Protein AF-A0A0M3QVS0-F1 (afdb_monomer)

Structure (mmCIF, N/CA/C/O backbone):
data_AF-A0A0M3QVS0-F1
#
_entry.id   AF-A0A0M3QVS0-F1
#
loop_
_atom_site.group_PDB
_atom_site.id
_atom_site.type_symbol
_atom_site.label_atom_id
_atom_site.label_alt_id
_atom_site.label_comp_id
_atom_site.label_asym_id
_atom_site.label_entity_id
_atom_site.label_seq_id
_atom_site.pdbx_PDB_ins_code
_atom_site.Cartn_x
_atom_site.Cartn_y
_atom_site.Cartn_z
_atom_site.occupancy
_atom_site.B_iso_or_equiv
_atom_site.auth_seq_id
_atom_site.auth_comp_id
_atom_site.auth_asym_id
_atom_site.auth_atom_id
_atom_site.pdbx_PDB_model_num
ATOM 1 N N . MET A 1 1 ? -10.323 24.944 4.825 1.00 45.00 1 MET A N 1
ATOM 2 C CA . MET A 1 1 ? -9.653 23.724 5.331 1.00 45.00 1 MET A CA 1
ATOM 3 C C . MET A 1 1 ? -10.552 22.538 5.004 1.00 45.00 1 MET A C 1
ATOM 5 O O . MET A 1 1 ? -11.723 22.610 5.335 1.00 45.00 1 MET A O 1
ATOM 9 N N . SER A 1 2 ? -10.078 21.515 4.282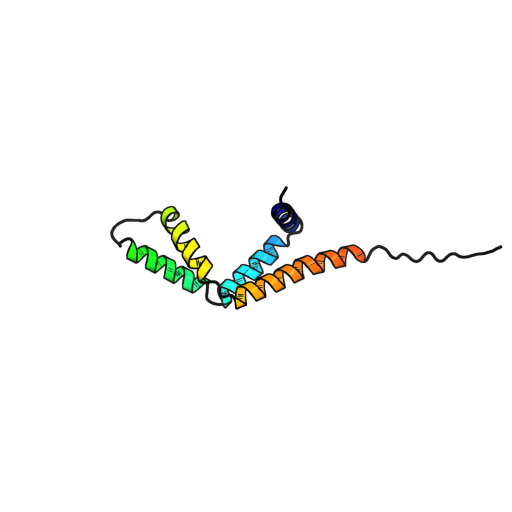 1.00 47.34 2 SER A N 1
ATOM 10 C CA . SER A 1 2 ? -10.907 20.327 3.987 1.00 47.34 2 SER A CA 1
ATOM 11 C C . SER A 1 2 ? -11.007 19.440 5.230 1.00 47.34 2 SER A C 1
ATOM 13 O O . SER A 1 2 ? -10.002 19.265 5.919 1.00 47.34 2 SER A O 1
ATOM 15 N N . LEU A 1 3 ? -12.182 18.860 5.482 1.00 41.50 3 LEU A N 1
ATOM 16 C CA . LEU A 1 3 ? -12.444 17.927 6.583 1.00 41.50 3 LEU A CA 1
ATOM 17 C C . LEU A 1 3 ? -11.415 16.783 6.630 1.00 41.50 3 LEU A C 1
ATOM 19 O O . LEU A 1 3 ? -10.928 16.442 7.702 1.00 41.50 3 LEU A O 1
ATOM 23 N N . SER A 1 4 ? -10.985 16.276 5.468 1.00 60.03 4 SER A N 1
ATOM 24 C CA . SER A 1 4 ? -9.943 15.242 5.373 1.00 60.03 4 SER A CA 1
ATOM 25 C C . SER A 1 4 ? -8.613 15.687 5.985 1.00 60.03 4 SER A C 1
ATOM 27 O O . SER A 1 4 ? -7.978 14.908 6.680 1.00 60.03 4 SER A O 1
ATOM 29 N N . LYS A 1 5 ? -8.220 16.956 5.801 1.00 58.56 5 LYS A N 1
ATOM 30 C CA . LYS A 1 5 ? -6.981 17.503 6.381 1.00 58.56 5 LYS A CA 1
ATOM 31 C C . LYS A 1 5 ? -7.077 17.680 7.897 1.00 58.56 5 LYS A C 1
ATOM 33 O O . LYS A 1 5 ? -6.063 17.579 8.574 1.00 58.56 5 LYS A O 1
ATOM 38 N N . CYS A 1 6 ? -8.271 17.970 8.416 1.00 53.31 6 CYS A N 1
ATOM 39 C CA . CYS A 1 6 ? -8.508 18.117 9.852 1.00 53.31 6 CYS A CA 1
ATOM 40 C C . CYS A 1 6 ? -8.487 16.752 10.554 1.00 53.31 6 CYS A C 1
ATOM 42 O O . CYS A 1 6 ? -7.808 16.611 11.563 1.00 53.31 6 CYS A O 1
ATOM 44 N N . ILE A 1 7 ? -9.117 15.735 9.954 1.00 62.75 7 ILE A N 1
ATOM 45 C CA . ILE A 1 7 ? -9.056 14.339 10.415 1.00 62.75 7 ILE A CA 1
ATOM 46 C C . ILE A 1 7 ? -7.619 13.798 10.327 1.00 62.75 7 ILE A C 1
ATOM 48 O O . ILE A 1 7 ? -7.134 13.169 11.264 1.00 62.75 7 ILE A O 1
ATOM 52 N N . ASP A 1 8 ? -6.899 14.079 9.235 1.00 69.81 8 ASP A N 1
ATOM 53 C CA . ASP A 1 8 ? -5.486 13.703 9.100 1.00 69.81 8 ASP A CA 1
ATOM 54 C C . ASP A 1 8 ? -4.617 14.342 10.193 1.00 69.81 8 ASP A C 1
ATOM 56 O O . ASP A 1 8 ? -3.794 13.657 10.783 1.00 69.81 8 ASP A O 1
ATOM 60 N N . GLN A 1 9 ? -4.794 15.635 10.480 1.00 65.19 9 GLN A N 1
ATOM 61 C CA . GLN A 1 9 ? -4.063 16.325 11.550 1.00 65.19 9 GLN A CA 1
ATOM 62 C C . GLN A 1 9 ? -4.418 15.781 12.938 1.00 65.19 9 GLN A C 1
ATOM 64 O O . GLN A 1 9 ? -3.519 15.503 13.722 1.00 65.19 9 GLN A O 1
ATOM 69 N N . TYR A 1 10 ? -5.704 15.571 13.222 1.00 66.88 10 TYR A N 1
ATOM 70 C CA . TYR A 1 10 ? -6.166 15.014 14.494 1.00 66.88 10 TYR A CA 1
ATOM 71 C C . TYR A 1 10 ? -5.566 13.624 14.745 1.00 66.88 10 TYR A C 1
ATOM 73 O O . TYR A 1 10 ? -4.880 13.428 15.739 1.00 66.88 10 TYR A O 1
ATOM 81 N N . THR A 1 11 ? -5.666 12.715 13.769 1.00 68.19 11 THR A N 1
ATOM 82 C CA . THR A 1 11 ? -5.089 11.360 13.879 1.00 68.19 11 THR A CA 1
ATOM 83 C C . THR A 1 11 ? -3.560 11.337 13.989 1.00 68.19 11 THR A C 1
ATOM 85 O O . THR A 1 11 ? -2.990 10.364 14.483 1.00 68.19 11 THR A O 1
ATOM 88 N N . ILE A 1 12 ? -2.860 12.377 13.514 1.00 71.19 12 ILE A N 1
ATOM 89 C CA . ILE A 1 12 ? -1.414 12.543 13.742 1.00 71.19 12 ILE A CA 1
ATOM 90 C C . ILE A 1 12 ? -1.144 12.918 15.200 1.00 71.19 12 ILE A C 1
ATOM 92 O O . ILE A 1 12 ? -0.223 12.366 15.800 1.00 71.19 12 ILE A O 1
ATOM 96 N N . LEU A 1 13 ? -1.917 13.857 15.746 1.00 65.38 13 LEU A N 1
ATOM 97 C CA . LEU A 1 13 ? -1.716 14.411 17.085 1.00 65.38 13 LEU A CA 1
ATOM 98 C C . LEU A 1 13 ? -2.094 13.422 18.197 1.00 65.38 13 LEU A C 1
ATOM 100 O O . LEU A 1 13 ? -1.424 13.409 19.224 1.00 65.38 13 LEU A O 1
ATOM 104 N N . THR A 1 14 ? -3.098 12.569 17.978 1.00 69.38 14 THR A N 1
ATOM 105 C CA . THR A 1 14 ? -3.559 11.561 18.955 1.00 69.38 14 THR A CA 1
ATOM 106 C C . THR A 1 14 ? -2.715 10.279 18.940 1.00 69.38 14 THR A C 1
ATOM 108 O O . THR A 1 14 ? -2.817 9.440 19.828 1.00 69.38 14 THR A O 1
AT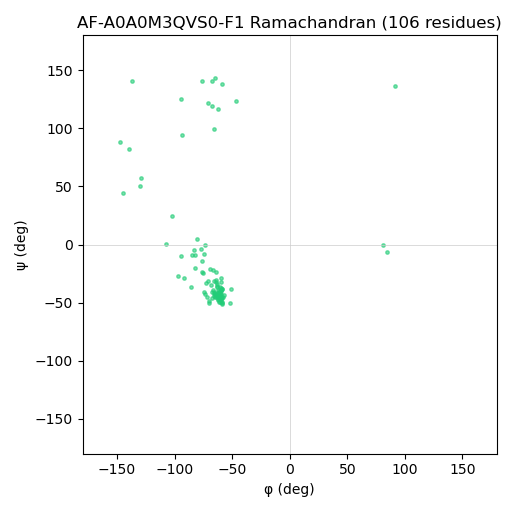OM 111 N N . GLY A 1 15 ? -1.813 10.125 17.960 1.00 65.50 15 GLY A N 1
ATOM 112 C CA . GLY A 1 15 ? -0.948 8.947 17.814 1.00 65.50 15 GLY A CA 1
ATOM 113 C C . GLY A 1 15 ? -1.591 7.774 17.061 1.00 65.50 15 GLY A C 1
ATOM 114 O O . GLY A 1 15 ? -0.894 6.823 16.685 1.00 65.50 15 GLY A O 1
ATOM 115 N N . ASP A 1 16 ? -2.881 7.858 16.729 1.00 72.69 16 ASP A N 1
ATOM 116 C CA . ASP A 1 16 ? -3.622 6.788 16.053 1.00 72.69 16 ASP A CA 1
ATOM 117 C C . ASP A 1 16 ? -3.204 6.561 14.610 1.00 72.69 16 ASP A C 1
ATOM 119 O O . ASP A 1 16 ? -3.376 5.465 14.072 1.00 72.69 16 ASP A O 1
ATOM 123 N N . ARG A 1 17 ? -2.577 7.548 13.966 1.00 80.19 17 ARG A N 1
ATOM 124 C CA . ARG A 1 17 ? -2.064 7.376 12.605 1.00 80.19 17 ARG A CA 1
ATOM 125 C C . ARG A 1 17 ? -1.026 6.262 12.511 1.00 80.19 17 ARG A C 1
ATOM 127 O O . ARG A 1 17 ? -1.010 5.550 11.507 1.00 80.19 17 ARG A O 1
ATOM 134 N N . SER A 1 18 ? -0.181 6.092 13.528 1.00 83.69 18 SER A N 1
ATOM 135 C CA . SER A 1 18 ? 0.804 5.004 13.566 1.00 83.69 18 SER A CA 1
ATOM 136 C C . SER A 1 18 ? 0.104 3.652 13.707 1.00 83.69 18 SER A C 1
ATOM 138 O O . SER A 1 18 ? 0.339 2.759 12.901 1.00 83.69 18 SER A O 1
ATOM 140 N N . LYS A 1 19 ? -0.866 3.548 14.623 1.00 84.38 19 LYS A N 1
ATOM 141 C CA . LYS A 1 19 ? -1.691 2.347 14.828 1.00 84.38 19 LYS A CA 1
ATOM 142 C C . LYS A 1 19 ? -2.481 1.955 13.573 1.00 84.38 19 LYS A C 1
ATOM 144 O O . LYS A 1 19 ? -2.473 0.796 13.162 1.00 84.38 19 LYS A O 1
ATOM 149 N N . ILE A 1 20 ? -3.128 2.923 12.921 1.00 85.62 20 ILE A N 1
ATOM 150 C CA . ILE A 1 20 ? -3.859 2.732 11.660 1.00 85.62 20 ILE A CA 1
ATOM 151 C C . ILE A 1 20 ? -2.909 2.262 10.554 1.00 85.62 20 ILE A C 1
ATOM 153 O O . ILE A 1 20 ? -3.228 1.325 9.816 1.00 85.62 20 ILE A O 1
ATOM 157 N N . LYS A 1 21 ? -1.732 2.888 10.446 1.00 86.31 21 LYS A N 1
ATOM 158 C CA . LYS A 1 21 ? -0.708 2.503 9.472 1.00 86.31 21 LYS A CA 1
ATOM 159 C C . LYS A 1 21 ? -0.231 1.070 9.706 1.00 86.31 21 LYS A C 1
ATOM 161 O O . LYS A 1 21 ? -0.156 0.316 8.739 1.00 86.31 21 LYS A O 1
ATOM 166 N N . ASP A 1 22 ? 0.042 0.685 10.946 1.00 90.44 22 ASP A N 1
ATOM 167 C CA . ASP A 1 22 ? 0.534 -0.653 11.282 1.00 90.44 22 ASP A CA 1
ATOM 168 C C . ASP A 1 22 ? -0.502 -1.732 10.950 1.00 90.44 22 ASP A C 1
ATOM 170 O O . ASP A 1 22 ? -0.174 -2.731 10.310 1.00 90.44 22 ASP A O 1
ATOM 174 N N . ILE A 1 23 ? -1.779 -1.497 11.272 1.00 90.38 23 ILE A N 1
ATOM 175 C CA . ILE A 1 23 ? -2.877 -2.405 10.906 1.00 90.38 23 ILE A CA 1
ATOM 176 C C . ILE A 1 23 ? -3.003 -2.535 9.383 1.00 90.38 23 ILE A C 1
ATOM 178 O O . ILE A 1 23 ? -3.149 -3.649 8.874 1.00 90.38 23 ILE A O 1
ATOM 182 N N . MET A 1 24 ? -2.923 -1.423 8.640 1.00 91.31 24 MET A N 1
ATOM 183 C CA . MET A 1 24 ? -2.932 -1.462 7.174 1.00 91.31 24 MET A CA 1
ATOM 184 C C . MET A 1 24 ? -1.761 -2.272 6.619 1.00 91.31 24 MET A C 1
ATOM 186 O O . MET A 1 24 ? -1.968 -3.134 5.766 1.00 91.31 24 MET A O 1
ATOM 190 N N . VAL A 1 25 ? -0.539 -2.005 7.087 1.00 92.88 25 VAL A N 1
ATOM 191 C CA . VAL A 1 25 ? 0.672 -2.681 6.605 1.00 92.88 25 VAL A CA 1
ATOM 192 C C . VAL A 1 25 ? 0.605 -4.177 6.894 1.00 92.88 25 VAL A C 1
ATOM 194 O O . VAL A 1 25 ? 0.825 -4.969 5.979 1.00 92.88 25 VAL A O 1
ATOM 197 N N . ASN A 1 26 ? 0.242 -4.568 8.117 1.00 94.94 26 ASN A N 1
ATOM 198 C CA . ASN A 1 26 ? 0.115 -5.973 8.495 1.00 94.94 26 ASN A CA 1
ATOM 199 C C . ASN A 1 26 ? -0.914 -6.685 7.621 1.00 94.94 26 ASN A C 1
ATOM 201 O O . ASN A 1 26 ? -0.618 -7.736 7.057 1.00 94.94 26 ASN A O 1
ATOM 205 N N . ARG A 1 27 ? -2.085 -6.074 7.407 1.00 94.44 27 ARG A N 1
ATOM 206 C CA . ARG A 1 27 ? -3.132 -6.709 6.608 1.00 94.44 27 ARG A CA 1
ATOM 207 C C . ARG A 1 27 ? -2.750 -6.871 5.137 1.00 94.44 27 ARG A C 1
ATOM 209 O O . ARG A 1 27 ? -3.055 -7.898 4.537 1.00 94.44 27 ARG A O 1
ATOM 216 N N . LEU A 1 28 ? -2.070 -5.878 4.562 1.00 95.75 28 LEU A N 1
ATOM 217 C CA . LEU A 1 28 ? -1.548 -5.958 3.195 1.00 95.75 28 LEU A CA 1
ATOM 218 C C . LEU A 1 28 ? -0.448 -7.025 3.060 1.00 95.75 28 LEU A C 1
ATOM 220 O O . LEU A 1 28 ? -0.302 -7.634 2.003 1.00 95.75 28 LEU A O 1
ATOM 224 N N . ILE A 1 29 ? 0.332 -7.277 4.113 1.00 96.88 29 ILE A N 1
ATOM 225 C CA . ILE A 1 29 ? 1.295 -8.386 4.128 1.00 96.88 29 ILE A CA 1
ATOM 226 C C . ILE A 1 29 ? 0.558 -9.728 4.191 1.00 96.88 29 ILE A C 1
ATOM 228 O O . ILE A 1 29 ? 0.821 -10.597 3.366 1.00 96.88 29 ILE A O 1
ATOM 232 N N . GLU A 1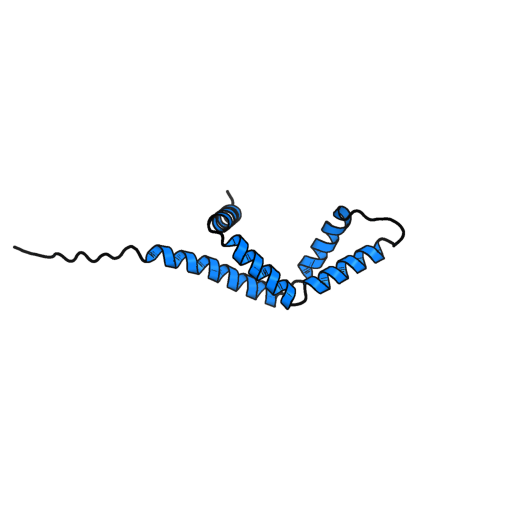 30 ? -0.387 -9.886 5.118 1.00 96.94 30 GLU A N 1
ATOM 233 C CA . GLU A 1 30 ? -1.149 -11.127 5.314 1.00 96.94 30 GLU A CA 1
ATOM 234 C C . GLU A 1 30 ? -1.942 -11.554 4.078 1.00 96.94 30 GLU A C 1
ATOM 236 O O . GLU A 1 30 ? -2.041 -12.743 3.789 1.00 96.94 30 GLU A O 1
ATOM 241 N N . CYS A 1 31 ? -2.516 -10.598 3.342 1.00 96.25 31 CYS A N 1
ATOM 242 C CA . CYS A 1 31 ? -3.274 -10.901 2.132 1.00 96.25 31 CYS A CA 1
ATOM 243 C C . CYS A 1 31 ? -2.384 -11.136 0.897 1.00 96.25 31 CYS A C 1
ATOM 245 O O . CYS A 1 31 ? -2.914 -11.261 -0.203 1.00 96.25 31 CYS A O 1
ATOM 247 N N . GLY A 1 32 ? -1.054 -11.140 1.051 1.00 97.56 32 GLY A N 1
ATOM 248 C CA . GLY A 1 32 ? -0.091 -11.383 -0.027 1.00 97.56 32 GLY A CA 1
ATOM 249 C C . GLY A 1 32 ? 0.219 -10.174 -0.918 1.00 97.56 32 GLY A C 1
ATOM 250 O O . GLY A 1 32 ? 1.076 -10.268 -1.797 1.00 97.56 32 GLY A O 1
ATOM 251 N N . TRP A 1 33 ? -0.394 -9.008 -0.677 1.00 97.81 33 TRP A N 1
ATOM 252 C CA . TRP A 1 33 ? -0.247 -7.833 -1.549 1.00 97.81 33 TRP A CA 1
ATOM 253 C C . TRP A 1 33 ? 1.212 -7.384 -1.679 1.00 97.81 33 TRP A C 1
ATOM 255 O O . TRP A 1 33 ? 1.666 -7.021 -2.762 1.00 97.81 33 TRP A O 1
ATOM 265 N N . ARG A 1 34 ? 1.996 -7.454 -0.595 1.00 96.88 34 ARG A N 1
ATOM 266 C CA . ARG A 1 34 ? 3.426 -7.097 -0.635 1.00 96.88 34 ARG A CA 1
ATOM 267 C C . ARG A 1 34 ? 4.212 -7.947 -1.639 1.00 96.88 34 ARG A C 1
ATOM 269 O O . ARG A 1 34 ? 5.121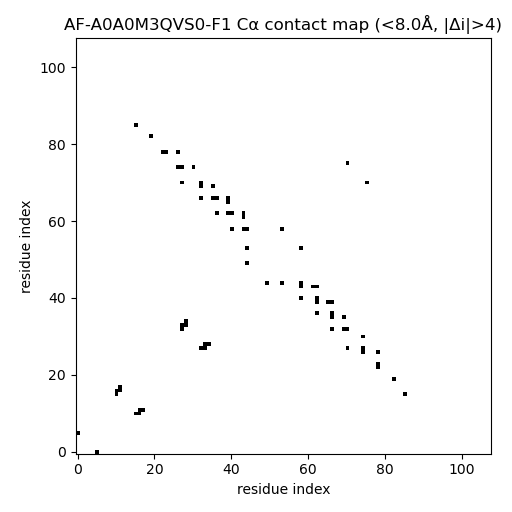 -7.428 -2.291 1.00 96.88 34 ARG A O 1
ATOM 276 N N . ASP A 1 35 ? 3.892 -9.231 -1.743 1.00 97.94 35 ASP A N 1
ATOM 277 C CA . ASP A 1 35 ? 4.565 -10.147 -2.661 1.00 97.94 35 ASP A CA 1
ATOM 278 C C . ASP A 1 35 ? 4.132 -9.903 -4.103 1.00 97.94 35 ASP A C 1
ATOM 280 O O . ASP A 1 35 ? 4.985 -9.821 -4.988 1.00 97.94 35 ASP A O 1
ATOM 284 N N . GLU A 1 36 ? 2.843 -9.657 -4.333 1.00 97.81 36 GLU A N 1
ATOM 285 C CA . GLU A 1 36 ? 2.339 -9.263 -5.650 1.00 97.81 36 GLU A CA 1
ATOM 286 C C . GLU A 1 36 ? 2.992 -7.965 -6.145 1.00 97.81 36 GLU A C 1
ATOM 288 O O . GLU A 1 36 ? 3.435 -7.888 -7.290 1.00 97.81 36 GLU A O 1
ATOM 293 N N . VAL A 1 37 ? 3.163 -6.963 -5.276 1.00 97.19 37 VAL A N 1
ATOM 294 C CA . VAL A 1 37 ? 3.856 -5.716 -5.636 1.00 97.19 37 VAL A CA 1
ATOM 295 C C . VAL A 1 37 ? 5.322 -5.965 -5.998 1.00 97.19 37 VAL A C 1
ATOM 297 O O . VAL A 1 37 ? 5.826 -5.352 -6.939 1.00 97.19 37 VAL A O 1
ATOM 300 N N . ARG A 1 38 ? 6.019 -6.896 -5.328 1.00 96.50 38 ARG A N 1
ATOM 301 C CA . ARG A 1 38 ? 7.379 -7.291 -5.745 1.00 96.50 38 ARG A CA 1
ATOM 302 C C . ARG A 1 38 ? 7.388 -7.914 -7.139 1.00 96.50 38 ARG A C 1
ATOM 304 O O . A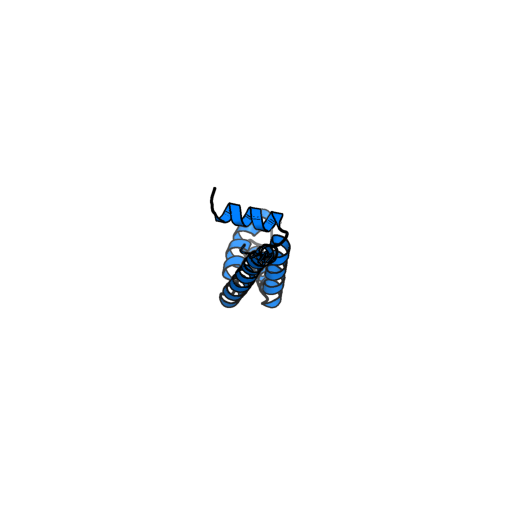RG A 1 38 ? 8.321 -7.649 -7.899 1.00 96.50 38 ARG A O 1
ATOM 311 N N . LEU A 1 39 ? 6.389 -8.732 -7.474 1.00 97.12 39 LEU A N 1
ATOM 312 C CA . LEU A 1 39 ? 6.256 -9.315 -8.811 1.00 97.12 39 LEU A CA 1
ATOM 313 C C . LEU A 1 39 ? 6.004 -8.229 -9.861 1.00 97.12 39 LEU A C 1
ATOM 315 O O . LEU A 1 39 ? 6.679 -8.222 -10.886 1.00 97.12 39 LEU A O 1
ATOM 319 N N . VAL A 1 40 ? 5.138 -7.256 -9.563 1.00 96.19 40 VAL A N 1
ATOM 320 C CA . VAL A 1 40 ? 4.911 -6.085 -10.424 1.00 96.19 40 VAL A CA 1
ATOM 321 C C . VAL A 1 40 ? 6.201 -5.299 -10.654 1.00 96.19 40 VAL A C 1
ATOM 323 O O . VAL A 1 40 ? 6.505 -4.958 -11.792 1.00 96.19 40 VAL A O 1
ATOM 326 N N . CYS A 1 41 ? 7.000 -5.036 -9.614 1.00 94.25 41 CYS A N 1
ATOM 327 C CA . CYS A 1 41 ? 8.290 -4.357 -9.780 1.00 94.25 41 CYS A CA 1
ATOM 328 C C . CYS A 1 41 ? 9.218 -5.105 -10.749 1.00 94.25 41 CYS A C 1
ATOM 330 O O . CYS A 1 41 ? 9.861 -4.480 -11.591 1.00 94.25 41 CYS A O 1
ATOM 332 N N . ARG A 1 42 ? 9.295 -6.438 -10.630 1.00 93.06 42 ARG A N 1
ATOM 333 C CA . ARG A 1 42 ? 10.120 -7.277 -11.513 1.00 93.06 42 ARG A CA 1
ATOM 334 C C . ARG A 1 42 ? 9.610 -7.249 -12.951 1.00 93.06 42 ARG A C 1
ATOM 336 O O . ARG A 1 42 ? 10.418 -7.098 -13.859 1.00 93.06 42 ARG A O 1
ATOM 343 N N . ASP A 1 43 ? 8.300 -7.350 -13.150 1.00 93.06 43 ASP A N 1
ATOM 344 C CA . ASP A 1 43 ? 7.668 -7.271 -14.470 1.00 93.06 43 ASP A CA 1
ATOM 345 C C . ASP A 1 43 ? 7.950 -5.923 -15.155 1.00 93.06 43 ASP A C 1
ATOM 347 O O . ASP A 1 43 ? 8.425 -5.889 -16.288 1.00 93.06 43 ASP A O 1
ATOM 351 N N . VAL A 1 44 ? 7.776 -4.809 -14.435 1.00 91.31 44 VAL A N 1
ATOM 352 C CA . VAL A 1 44 ? 8.073 -3.460 -14.952 1.00 91.31 44 VAL A CA 1
ATOM 353 C C . VAL A 1 44 ? 9.554 -3.315 -15.331 1.00 91.31 44 VAL A C 1
ATOM 355 O O . VAL A 1 44 ? 9.873 -2.734 -16.369 1.00 91.31 44 VAL A O 1
ATOM 358 N N . LEU A 1 45 ? 10.471 -3.865 -14.527 1.00 89.69 45 LEU A N 1
ATOM 359 C CA . LEU A 1 45 ? 11.906 -3.870 -14.837 1.00 89.69 45 LEU A CA 1
ATOM 360 C C . LEU A 1 45 ? 12.232 -4.693 -16.092 1.00 89.69 45 LEU A C 1
ATOM 362 O O . LEU A 1 45 ? 13.028 -4.250 -16.918 1.00 89.69 45 LEU A O 1
ATOM 366 N N . LEU A 1 46 ? 11.613 -5.866 -16.257 1.00 89.25 46 LEU A N 1
ATOM 367 C CA . LEU A 1 46 ? 11.802 -6.711 -17.440 1.00 89.25 46 LEU A CA 1
ATOM 368 C C . LEU A 1 46 ? 11.258 -6.039 -18.709 1.00 89.25 46 LEU A C 1
ATOM 370 O O . LEU A 1 46 ? 11.935 -6.040 -19.735 1.00 89.25 46 LEU A O 1
ATOM 374 N N . GLN A 1 47 ? 10.083 -5.407 -18.629 1.00 88.38 47 GLN A N 1
ATOM 375 C CA . GLN A 1 47 ? 9.450 -4.703 -19.753 1.00 88.38 47 GLN A CA 1
ATOM 376 C C . GLN A 1 47 ? 10.270 -3.507 -20.248 1.00 88.38 47 GLN A C 1
ATOM 378 O O . GLN A 1 47 ? 10.292 -3.225 -21.444 1.00 88.38 47 GLN A O 1
ATOM 383 N N . ARG A 1 48 ? 10.966 -2.805 -19.346 1.00 83.69 48 ARG A N 1
ATOM 384 C CA . ARG A 1 48 ? 11.794 -1.636 -19.689 1.00 83.69 48 ARG A CA 1
ATOM 385 C C . ARG A 1 48 ? 13.203 -1.992 -20.193 1.00 83.69 48 ARG A C 1
ATOM 387 O O . ARG A 1 48 ? 13.920 -1.101 -20.646 1.00 83.69 48 ARG A O 1
ATOM 394 N N . GLY A 1 49 ? 13.565 -3.276 -20.186 1.00 71.12 49 GLY A N 1
ATOM 395 C CA . GLY A 1 49 ? 14.802 -3.807 -20.756 1.00 71.12 49 GLY A CA 1
ATOM 396 C C . GLY A 1 49 ? 15.970 -3.881 -19.766 1.00 71.12 49 GLY A C 1
ATOM 397 O O . GLY A 1 49 ? 16.251 -2.948 -19.019 1.00 71.12 49 GLY A O 1
ATOM 398 N N . SER A 1 50 ? 16.705 -4.998 -19.799 1.00 65.31 50 SER A N 1
ATOM 399 C CA . SER A 1 50 ? 17.790 -5.340 -18.858 1.00 65.31 50 SER A CA 1
ATOM 400 C C . SER A 1 50 ? 19.097 -4.552 -19.048 1.00 65.31 50 SER A C 1
ATOM 402 O O . SER A 1 50 ? 20.073 -4.803 -18.347 1.00 65.31 50 SER A O 1
ATOM 404 N N . SER A 1 51 ? 19.159 -3.644 -20.024 1.00 65.69 51 SER A N 1
ATOM 405 C CA . SER A 1 51 ? 20.418 -3.086 -20.541 1.00 65.69 51 SER A CA 1
ATOM 406 C C . SER A 1 51 ? 20.848 -1.769 -19.891 1.00 65.69 51 SER A C 1
ATOM 408 O O . SER A 1 51 ? 21.955 -1.301 -20.150 1.00 65.69 51 SER A O 1
ATOM 410 N N . LYS A 1 52 ? 19.993 -1.135 -19.080 1.00 69.25 52 LYS A N 1
ATOM 411 C CA . LYS A 1 52 ? 20.311 0.126 -18.395 1.00 69.25 52 LYS A CA 1
ATOM 412 C C . LYS A 1 52 ? 19.820 0.093 -16.955 1.00 69.25 52 LYS A C 1
ATOM 414 O O . LYS A 1 52 ? 18.731 -0.394 -16.677 1.00 69.25 52 LYS A O 1
ATOM 419 N N . SER A 1 53 ? 20.623 0.654 -16.054 1.00 77.00 53 SER A N 1
ATOM 420 C CA . SER A 1 53 ? 20.177 0.968 -14.698 1.00 77.00 53 SER A CA 1
ATOM 421 C C . SER A 1 53 ? 19.039 1.989 -14.786 1.00 77.00 53 SER A C 1
ATOM 423 O O . SER A 1 53 ? 19.234 3.085 -15.316 1.00 77.00 53 SER A O 1
ATOM 425 N N . ILE A 1 54 ? 17.845 1.604 -14.335 1.00 82.44 54 ILE A N 1
ATOM 426 C CA . ILE A 1 54 ? 16.665 2.472 -14.309 1.00 82.44 54 ILE A CA 1
ATOM 427 C C . ILE A 1 54 ? 16.594 3.119 -12.920 1.00 82.44 54 ILE A C 1
ATOM 429 O O . ILE A 1 54 ? 16.575 2.385 -11.928 1.00 82.44 54 ILE A O 1
ATOM 433 N N . PRO A 1 55 ? 16.532 4.460 -12.819 1.00 88.06 55 PRO A N 1
ATOM 434 C CA . PRO A 1 55 ? 16.338 5.137 -11.541 1.00 88.06 55 PRO A CA 1
ATOM 435 C C . PRO A 1 55 ? 15.029 4.699 -10.878 1.00 88.06 55 PRO A C 1
ATOM 437 O O . PRO A 1 55 ? 13.992 4.593 -11.541 1.00 88.06 55 PRO A O 1
ATOM 440 N N . ILE A 1 56 ? 15.055 4.471 -9.564 1.00 88.69 56 ILE A N 1
ATOM 441 C CA . ILE A 1 56 ? 13.884 4.000 -8.812 1.00 88.69 56 ILE A CA 1
ATOM 442 C C . ILE A 1 56 ? 12.709 4.980 -8.915 1.00 88.69 56 ILE A C 1
ATOM 444 O O . ILE A 1 56 ? 11.552 4.568 -8.990 1.00 88.69 56 ILE A O 1
ATOM 448 N N . GLU A 1 57 ? 13.001 6.272 -9.026 1.00 92.31 57 GLU A N 1
ATOM 449 C CA . GLU A 1 57 ? 12.036 7.357 -9.172 1.00 92.31 57 GLU A CA 1
ATOM 450 C C . GLU A 1 57 ? 11.173 7.196 -10.429 1.00 92.31 57 GLU A C 1
ATOM 452 O O . GLU A 1 57 ? 10.017 7.611 -10.438 1.00 92.31 57 GLU A O 1
ATOM 457 N N . GLN A 1 58 ? 11.700 6.553 -11.476 1.00 88.56 58 GLN A N 1
ATOM 458 C CA . GLN A 1 58 ? 10.957 6.277 -12.709 1.00 88.56 58 GLN A CA 1
ATOM 459 C C . GLN A 1 58 ? 10.070 5.030 -12.603 1.00 88.56 58 GLN A C 1
ATOM 461 O O . GLN A 1 58 ? 9.124 4.889 -13.379 1.00 88.56 58 GLN A O 1
ATOM 466 N N . LEU A 1 59 ? 10.358 4.135 -11.654 1.00 90.88 59 LEU A N 1
ATOM 467 C CA . LEU A 1 59 ? 9.584 2.915 -11.405 1.00 90.88 59 LEU A CA 1
ATOM 468 C C . LEU A 1 59 ? 8.398 3.186 -10.478 1.00 90.88 59 LEU A C 1
ATOM 470 O O . LEU A 1 59 ? 7.324 2.616 -10.667 1.00 90.88 59 LEU A O 1
ATOM 474 N N . ILE A 1 60 ? 8.583 4.070 -9.489 1.00 92.88 60 ILE A N 1
ATOM 475 C CA . ILE A 1 60 ? 7.591 4.352 -8.444 1.00 92.88 60 ILE A CA 1
ATOM 476 C C . ILE A 1 60 ? 6.204 4.685 -9.017 1.00 92.88 60 ILE A C 1
ATOM 478 O O . ILE A 1 60 ? 5.250 4.057 -8.557 1.00 92.88 60 ILE A O 1
ATOM 482 N N . PRO A 1 61 ? 6.027 5.604 -9.989 1.00 95.38 61 PRO A N 1
ATOM 483 C CA . PRO A 1 61 ? 4.693 5.987 -10.455 1.00 95.38 61 PRO A CA 1
ATOM 484 C C . PRO A 1 61 ? 3.924 4.816 -11.074 1.00 95.38 61 PRO A C 1
ATOM 486 O O . PRO A 1 61 ? 2.756 4.598 -10.752 1.00 95.38 61 PRO A O 1
ATOM 489 N N . GLU A 1 62 ? 4.594 4.031 -11.918 1.00 94.62 62 GLU A N 1
ATOM 490 C CA . GLU A 1 62 ? 3.991 2.899 -12.622 1.00 94.62 62 GLU A CA 1
ATOM 491 C C . GLU A 1 62 ? 3.673 1.745 -11.667 1.00 94.62 62 GLU A C 1
ATOM 493 O O . GLU A 1 62 ? 2.545 1.246 -11.642 1.00 94.62 62 GLU A O 1
ATOM 498 N N . VAL A 1 63 ? 4.639 1.368 -10.823 1.00 95.56 63 VAL A N 1
ATOM 499 C CA . VAL A 1 63 ? 4.441 0.336 -9.800 1.00 95.56 63 VAL 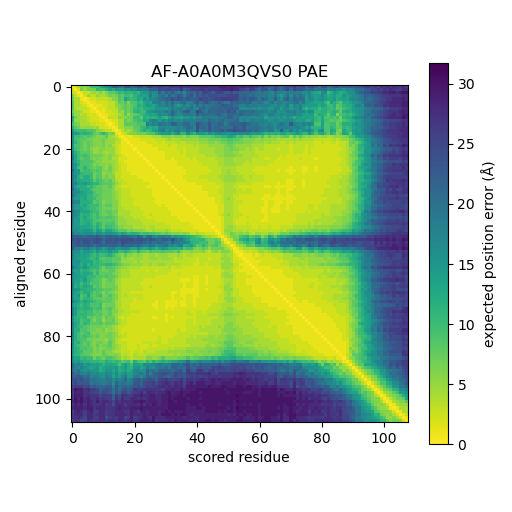A CA 1
ATOM 500 C C . VAL A 1 63 ? 3.335 0.754 -8.839 1.00 95.56 63 VAL A C 1
ATOM 502 O O . VAL A 1 63 ? 2.467 -0.055 -8.539 1.00 95.56 63 VAL A O 1
ATOM 505 N N . THR A 1 64 ? 3.310 2.010 -8.383 1.00 95.44 64 THR A N 1
ATOM 506 C CA . THR A 1 64 ? 2.289 2.506 -7.445 1.00 95.44 64 THR A CA 1
ATOM 507 C C . THR A 1 64 ? 0.892 2.432 -8.051 1.00 95.44 64 THR A C 1
ATOM 509 O O . THR A 1 64 ? -0.047 2.030 -7.363 1.00 95.44 64 THR A O 1
ATOM 512 N N . ALA A 1 65 ? 0.737 2.798 -9.327 1.00 96.75 65 ALA A N 1
ATOM 513 C CA . ALA A 1 65 ? -0.548 2.722 -10.011 1.00 96.75 65 ALA A CA 1
ATOM 514 C C . ALA A 1 65 ? -1.063 1.274 -10.078 1.00 96.75 65 ALA A C 1
ATOM 516 O O . ALA A 1 65 ? -2.187 1.012 -9.651 1.00 96.75 65 ALA A O 1
ATOM 517 N N . ARG A 1 66 ? -0.219 0.329 -10.516 1.00 96.94 66 ARG A N 1
ATOM 518 C CA . ARG A 1 66 ? -0.559 -1.105 -10.582 1.00 96.94 66 ARG A CA 1
ATOM 519 C C . ARG A 1 66 ? -0.773 -1.716 -9.188 1.00 96.94 66 ARG A C 1
ATOM 521 O O . ARG A 1 66 ? -1.711 -2.468 -8.966 1.00 96.94 66 ARG A O 1
ATOM 528 N N . ALA A 1 67 ? 0.049 -1.353 -8.208 1.00 96.06 67 ALA A N 1
ATOM 529 C CA . ALA A 1 67 ? -0.062 -1.843 -6.837 1.00 96.06 67 ALA A CA 1
ATOM 530 C C . ALA A 1 67 ? -1.404 -1.461 -6.192 1.00 96.06 67 ALA A C 1
ATOM 532 O O . ALA A 1 67 ? -2.018 -2.272 -5.503 1.00 96.06 67 ALA A O 1
ATOM 533 N N . ARG A 1 68 ? -1.905 -0.242 -6.434 1.00 95.50 68 ARG A N 1
ATOM 534 C CA . ARG A 1 68 ? -3.194 0.210 -5.881 1.00 95.50 68 ARG A CA 1
ATOM 535 C C . ARG A 1 68 ? -4.385 -0.596 -6.397 1.00 95.50 68 ARG A C 1
ATOM 537 O O . ARG A 1 68 ? -5.347 -0.770 -5.652 1.00 95.50 68 ARG A O 1
ATOM 544 N N . THR A 1 69 ? -4.331 -1.094 -7.632 1.00 95.94 69 THR A N 1
ATOM 545 C CA . THR A 1 69 ? -5.415 -1.913 -8.200 1.00 95.94 69 THR A CA 1
ATOM 546 C C . THR A 1 69 ? -5.421 -3.337 -7.653 1.00 95.94 69 THR A C 1
ATOM 548 O O . THR A 1 69 ? -6.472 -3.965 -7.645 1.00 95.94 69 THR A O 1
ATOM 551 N N . LEU A 1 70 ? -4.278 -3.826 -7.160 1.00 96.62 70 LEU A N 1
ATOM 552 C CA . LEU A 1 70 ? -4.131 -5.176 -6.607 1.00 96.62 70 LEU A CA 1
ATOM 553 C C . LEU A 1 70 ? -4.724 -5.347 -5.206 1.00 96.62 70 LEU A C 1
ATOM 555 O O . LEU A 1 70 ? -4.903 -6.469 -4.754 1.00 96.62 70 LEU A O 1
ATOM 559 N N . VAL A 1 71 ? -5.049 -4.262 -4.497 1.00 95.62 71 VAL A N 1
ATOM 560 C CA . VAL A 1 71 ? -5.656 -4.380 -3.165 1.00 95.62 71 VAL A CA 1
ATOM 561 C C . VAL A 1 71 ? -7.069 -4.974 -3.300 1.00 95.62 71 VAL A C 1
ATOM 563 O O . VAL A 1 71 ? -7.928 -4.318 -3.904 1.00 95.62 71 VAL A O 1
ATOM 566 N N . PRO A 1 72 ? -7.362 -6.148 -2.706 1.00 95.62 72 PRO A N 1
ATOM 567 C CA . PRO A 1 72 ? -8.683 -6.761 -2.810 1.00 95.62 72 PRO A CA 1
ATOM 568 C C . PRO A 1 72 ? -9.764 -5.912 -2.134 1.00 95.62 72 PRO A C 1
ATOM 570 O O . PRO A 1 72 ? -9.554 -5.351 -1.056 1.00 95.62 72 PRO A O 1
ATOM 573 N N . ASP A 1 73 ? -10.965 -5.862 -2.712 1.00 93.94 73 ASP A N 1
ATOM 574 C CA . ASP A 1 73 ? -12.060 -5.050 -2.160 1.00 93.94 73 ASP A CA 1
ATOM 575 C C . ASP A 1 73 ? -12.519 -5.519 -0.775 1.00 93.94 73 ASP A C 1
ATOM 577 O O . ASP A 1 73 ? -12.915 -4.699 0.054 1.00 93.94 73 ASP A O 1
ATOM 581 N N . ALA A 1 74 ? -12.415 -6.820 -0.490 1.00 93.44 74 ALA A N 1
ATOM 582 C CA . ALA A 1 74 ? -12.659 -7.358 0.845 1.00 93.44 74 ALA A CA 1
ATOM 583 C C . ALA A 1 74 ? -11.692 -6.758 1.883 1.00 93.44 74 ALA A C 1
ATOM 585 O O . ALA A 1 74 ? -12.128 -6.326 2.948 1.00 93.44 74 ALA A O 1
ATOM 586 N N . VAL A 1 75 ? -10.405 -6.641 1.537 1.00 93.12 75 VAL A N 1
ATOM 587 C CA . VAL A 1 75 ? -9.373 -6.046 2.402 1.00 93.12 75 VAL A CA 1
ATOM 588 C C . VAL A 1 75 ? -9.617 -4.548 2.592 1.00 93.12 75 VAL A C 1
ATOM 590 O O . VAL A 1 75 ? -9.532 -4.056 3.714 1.00 93.12 75 VAL A O 1
ATOM 593 N N . LYS A 1 76 ? -10.002 -3.816 1.534 1.00 89.06 76 LYS A N 1
ATOM 594 C CA . LYS A 1 76 ? -10.379 -2.391 1.647 1.00 89.06 76 LYS A CA 1
ATOM 595 C C . LYS A 1 76 ? -11.549 -2.191 2.610 1.00 89.06 76 LYS A C 1
ATOM 597 O O . LYS A 1 76 ? -11.497 -1.301 3.456 1.00 89.06 76 LYS A O 1
ATOM 602 N N . LYS A 1 77 ? -12.598 -3.014 2.485 1.00 89.88 77 LYS A N 1
ATOM 603 C CA . LYS A 1 77 ? -13.779 -2.965 3.361 1.00 89.88 77 LYS A CA 1
ATOM 604 C C . LYS A 1 77 ? -13.406 -3.266 4.811 1.00 89.88 77 LYS A C 1
ATOM 606 O O . LYS A 1 77 ? -13.801 -2.511 5.694 1.00 89.88 77 LYS A O 1
ATOM 611 N N . GLU A 1 78 ? -12.621 -4.316 5.046 1.00 89.56 78 GLU A N 1
ATOM 612 C CA . GLU A 1 78 ? -12.144 -4.691 6.380 1.00 89.56 78 GLU A CA 1
ATOM 613 C C . GLU A 1 78 ? -11.337 -3.557 7.031 1.00 89.56 78 GLU A C 1
ATOM 615 O O . GLU A 1 78 ? -11.641 -3.138 8.148 1.00 89.56 78 GLU A O 1
ATOM 620 N N . LEU A 1 79 ? -10.346 -3.015 6.317 1.00 88.50 79 LEU A N 1
ATOM 621 C CA . LEU A 1 79 ? -9.514 -1.916 6.806 1.00 88.50 79 LEU A CA 1
ATOM 622 C C . LEU A 1 79 ? -10.345 -0.667 7.105 1.00 88.50 79 LEU A C 1
ATOM 624 O O . LEU A 1 79 ? -10.159 -0.048 8.149 1.00 88.50 79 LEU A O 1
ATOM 628 N N . LEU A 1 80 ? -11.302 -0.326 6.239 1.00 87.81 80 LEU A N 1
ATOM 629 C CA . LEU A 1 80 ? -12.195 0.810 6.458 1.00 87.81 80 LEU A CA 1
ATOM 630 C C . LEU A 1 80 ? -13.047 0.638 7.723 1.00 87.81 80 LEU A C 1
ATOM 632 O O . LEU A 1 80 ? -13.214 1.597 8.474 1.00 87.81 80 LEU A O 1
ATOM 636 N N . MET A 1 81 ? -13.570 -0.565 7.979 1.00 87.50 81 MET A N 1
ATOM 637 C CA . MET A 1 81 ? -14.317 -0.851 9.209 1.00 87.50 81 MET A CA 1
ATOM 638 C C . MET A 1 81 ? -13.428 -0.724 10.450 1.00 87.50 81 MET A C 1
ATOM 640 O O . MET A 1 81 ? -13.829 -0.068 11.409 1.00 87.50 81 MET A O 1
ATOM 644 N N . LYS A 1 82 ? -12.206 -1.276 10.421 1.00 85.38 82 LYS A N 1
ATOM 645 C CA . LYS A 1 82 ? -11.256 -1.164 11.543 1.00 85.38 82 LYS A CA 1
ATOM 646 C C . LYS A 1 82 ? -10.874 0.288 11.827 1.00 85.38 82 LYS A C 1
ATOM 648 O O . LYS A 1 82 ? -10.896 0.699 12.980 1.00 85.38 82 LYS A O 1
ATOM 653 N N . ILE A 1 83 ? -10.597 1.077 10.786 1.00 84.31 83 ILE A N 1
ATOM 654 C CA . ILE A 1 83 ? -10.284 2.507 10.924 1.00 84.31 83 ILE A CA 1
ATOM 655 C C . ILE A 1 83 ? -11.463 3.257 11.550 1.00 84.31 83 ILE A C 1
ATOM 657 O O . ILE A 1 83 ? -11.269 3.996 12.507 1.00 84.31 83 ILE A O 1
ATOM 661 N N . ARG A 1 84 ? -12.694 3.032 11.072 1.00 84.88 84 ARG A N 1
ATOM 662 C CA . ARG A 1 84 ? -13.893 3.652 11.664 1.00 84.88 84 ARG A CA 1
ATOM 663 C C . ARG A 1 84 ? -14.071 3.284 13.134 1.00 84.88 84 ARG A C 1
ATOM 665 O O . ARG A 1 84 ? -14.432 4.152 13.917 1.00 84.88 84 ARG A O 1
ATOM 672 N N . SER A 1 85 ? -13.813 2.029 13.501 1.00 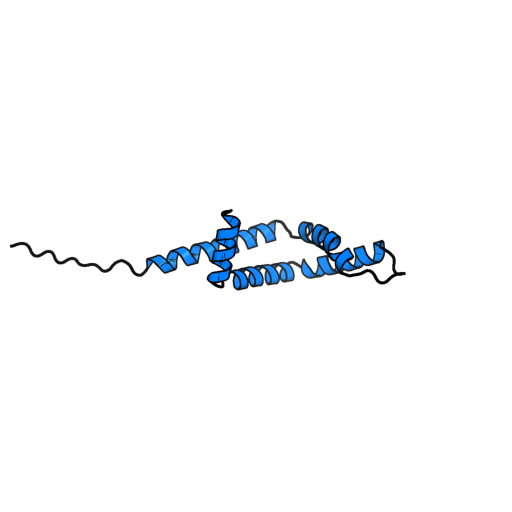85.25 85 SER A N 1
ATOM 673 C CA . SER A 1 85 ? -13.893 1.576 14.892 1.00 85.25 85 SER A CA 1
ATOM 674 C C . SER A 1 85 ? -12.892 2.306 15.784 1.00 85.25 85 SER A C 1
ATOM 676 O O . SER A 1 85 ? -13.283 2.767 16.848 1.00 85.25 85 SER A O 1
ATOM 678 N N . ILE A 1 86 ? -11.638 2.451 15.339 1.00 81.38 86 ILE A N 1
ATOM 679 C CA . ILE A 1 86 ? -10.597 3.180 16.083 1.00 81.38 86 ILE A CA 1
ATOM 680 C C . ILE A 1 86 ? -11.041 4.626 16.319 1.00 81.38 86 ILE A C 1
ATOM 682 O O . ILE A 1 86 ? -11.081 5.072 17.457 1.00 81.38 86 ILE A O 1
ATOM 686 N N . LEU A 1 87 ? -11.488 5.305 15.259 1.00 79.12 87 LEU A N 1
ATOM 687 C CA . LEU A 1 87 ? -11.936 6.700 15.335 1.00 79.12 87 LEU A CA 1
ATOM 688 C C . LEU A 1 87 ? -13.215 6.897 16.169 1.00 79.12 87 LEU A C 1
ATOM 690 O O . LEU A 1 87 ? -13.495 8.008 16.600 1.00 79.12 87 LEU A O 1
ATOM 694 N N . SER A 1 88 ? -14.027 5.849 16.354 1.00 80.00 88 SER A N 1
ATOM 695 C CA . SER A 1 88 ? -15.289 5.932 17.108 1.00 80.00 88 SER A CA 1
ATOM 696 C C . SER A 1 88 ? -15.117 5.606 18.594 1.00 80.00 88 SER A C 1
ATOM 698 O O . SER A 1 88 ? -15.891 6.101 19.406 1.00 80.00 88 SER A O 1
ATOM 700 N N . GLN A 1 89 ? -14.137 4.769 18.951 1.00 69.69 89 GLN A N 1
ATOM 701 C CA . GLN A 1 89 ? -13.832 4.418 20.345 1.00 69.69 89 GLN A CA 1
ATOM 702 C C . GLN A 1 89 ? -13.257 5.613 21.117 1.00 69.69 89 GLN A C 1
ATOM 704 O O . GLN A 1 89 ? -13.609 5.819 22.271 1.00 69.69 89 GLN A O 1
ATOM 709 N N . GLU A 1 90 ? -12.479 6.458 20.447 1.00 59.53 90 GLU A N 1
ATOM 710 C CA . GLU A 1 90 ? -11.872 7.663 21.024 1.00 59.53 90 GLU A CA 1
ATOM 711 C C . GLU A 1 90 ? -12.921 8.696 21.481 1.00 59.53 90 GLU A C 1
ATOM 713 O O . GLU A 1 90 ? -12.797 9.318 22.530 1.00 59.53 90 GLU A O 1
ATOM 718 N N . ASN A 1 91 ? -14.036 8.811 20.751 1.00 56.03 91 ASN A N 1
ATOM 719 C CA . ASN A 1 91 ? -15.116 9.746 21.080 1.00 56.03 91 ASN A CA 1
ATOM 720 C C . ASN A 1 91 ? -15.972 9.294 22.286 1.00 56.03 91 ASN A C 1
ATOM 722 O O . ASN A 1 91 ? -16.865 10.028 22.711 1.00 56.03 91 ASN A O 1
ATOM 726 N N . ALA A 1 92 ? -15.768 8.072 22.791 1.00 56.19 92 ALA A N 1
ATOM 727 C CA . ALA A 1 92 ? -16.487 7.531 23.943 1.00 56.19 92 ALA A CA 1
ATOM 728 C C . ALA A 1 92 ? -15.702 7.678 25.258 1.00 56.19 92 ALA A C 1
ATOM 730 O O . ALA A 1 92 ? -16.323 7.783 26.313 1.00 56.19 92 ALA A O 1
ATOM 731 N N . GLU A 1 93 ? -14.369 7.716 25.200 1.00 51.50 93 GLU A N 1
ATOM 732 C CA . GLU A 1 93 ? -13.505 7.836 26.385 1.00 51.50 93 GLU A CA 1
ATOM 733 C C . GLU A 1 93 ? -13.492 9.270 26.952 1.00 51.50 93 GLU A C 1
ATOM 735 O O . GLU A 1 93 ? -13.356 9.445 28.156 1.00 51.50 93 GLU A O 1
ATOM 740 N N . ASP A 1 94 ? -13.785 10.281 26.126 1.00 51.09 94 ASP A N 1
ATOM 741 C CA . ASP A 1 94 ? -13.866 11.702 26.521 1.00 51.09 94 ASP A CA 1
ATOM 742 C C . ASP A 1 94 ? -15.173 12.078 27.266 1.00 51.09 94 ASP A C 1
ATOM 744 O O . ASP A 1 94 ? -15.362 13.219 27.684 1.00 51.09 94 ASP A O 1
ATOM 748 N N . LYS A 1 95 ? -16.126 11.140 27.409 1.00 47.38 95 LYS A N 1
ATOM 749 C CA . LYS A 1 95 ? -17.463 11.397 27.987 1.00 47.38 95 LYS A CA 1
ATOM 750 C C . LYS A 1 95 ? -17.670 10.806 29.388 1.00 47.38 95 LYS A C 1
ATOM 752 O O . LYS A 1 95 ? -18.754 10.946 29.945 1.00 47.38 95 LYS A O 1
ATOM 757 N N . ALA A 1 96 ? -16.666 10.139 29.956 1.00 51.66 96 ALA A N 1
ATOM 758 C CA . ALA A 1 96 ? -16.797 9.454 31.243 1.00 51.66 96 ALA A CA 1
ATOM 759 C C . ALA A 1 96 ? -16.578 10.355 32.480 1.00 51.66 96 ALA A C 1
ATOM 761 O O . ALA A 1 96 ? -16.891 9.926 33.585 1.00 51.66 96 ALA A O 1
ATOM 762 N N . ASP A 1 97 ? -16.118 11.601 32.313 1.00 48.97 97 ASP A N 1
ATOM 763 C CA . ASP A 1 97 ? -15.717 12.481 33.430 1.00 48.97 97 ASP A CA 1
ATOM 764 C C . ASP A 1 97 ? -16.754 13.565 33.804 1.00 48.97 97 ASP A C 1
ATOM 766 O O . ASP A 1 97 ? -16.404 14.615 34.344 1.00 48.97 97 ASP A O 1
ATOM 770 N N . GLY A 1 98 ? -18.043 13.351 33.513 1.00 52.47 98 GLY A N 1
ATOM 771 C CA . GLY A 1 98 ? -19.063 14.400 33.638 1.00 52.47 98 GLY A CA 1
ATOM 772 C C . GLY A 1 98 ? -20.445 13.948 34.099 1.00 52.47 98 GLY A C 1
ATOM 773 O O . GLY A 1 98 ? -21.418 14.401 33.516 1.00 52.47 98 GLY A O 1
ATOM 774 N N . ASP A 1 99 ? -20.545 13.090 35.113 1.00 46.16 99 ASP A N 1
ATOM 775 C CA . ASP A 1 99 ? -21.779 12.947 35.906 1.00 46.16 99 ASP A CA 1
ATOM 776 C C . ASP A 1 99 ? -21.398 12.787 37.384 1.00 46.16 99 ASP A C 1
ATOM 778 O O . ASP A 1 99 ? -21.235 11.693 37.921 1.00 46.16 99 ASP A O 1
ATOM 782 N N . GLY A 1 100 ? -21.147 13.932 38.020 1.00 46.81 100 GLY A N 1
ATOM 783 C CA . GLY A 1 100 ? -21.122 14.054 39.470 1.00 46.81 100 GLY A CA 1
ATOM 784 C C . GLY A 1 100 ? -22.505 14.484 39.933 1.00 46.81 100 GLY A C 1
ATOM 785 O O . GLY A 1 100 ? -22.793 15.680 39.939 1.00 46.81 100 GLY A O 1
ATOM 786 N N . ASP A 1 101 ? -23.330 13.500 40.290 1.00 49.00 101 ASP A N 1
ATOM 787 C CA . ASP A 1 101 ? -24.580 13.676 41.026 1.00 49.00 101 ASP A CA 1
ATOM 788 C C . ASP A 1 101 ? -24.368 14.611 42.223 1.00 49.00 101 ASP A C 1
ATOM 790 O O . ASP A 1 101 ? -23.523 14.380 43.093 1.00 49.00 101 ASP A O 1
ATOM 794 N N . GLY A 1 102 ? -25.161 15.677 42.254 1.00 47.25 102 GLY A N 1
ATOM 795 C CA . GLY A 1 102 ? -25.244 16.634 43.346 1.00 47.25 102 GLY A CA 1
ATOM 796 C C . GLY A 1 102 ? -26.696 16.862 43.736 1.00 47.25 102 GLY A C 1
ATOM 797 O O . GLY A 1 102 ? -27.129 18.009 43.798 1.00 47.25 102 GLY A O 1
ATOM 798 N N . ASP A 1 103 ? -27.443 15.780 43.966 1.00 53.50 103 ASP A N 1
ATOM 799 C CA . ASP A 1 103 ? -28.743 15.834 44.634 1.00 53.50 103 ASP A CA 1
ATOM 800 C C . ASP A 1 103 ? -28.532 16.284 46.085 1.00 53.50 103 ASP A C 1
ATOM 802 O O . ASP A 1 103 ? -28.128 15.523 46.966 1.00 53.50 103 ASP A O 1
ATOM 806 N N . GLY A 1 104 ? -28.773 17.571 46.316 1.00 52.78 104 GLY A N 1
ATOM 807 C CA . GLY A 1 104 ? -28.820 18.203 47.627 1.00 52.78 104 GLY A CA 1
ATOM 808 C C . GLY A 1 104 ? -30.098 19.015 47.759 1.00 52.78 104 GLY A C 1
ATOM 809 O O . GLY A 1 104 ? -30.045 20.223 47.969 1.00 52.78 104 GLY A O 1
ATOM 810 N N . GLU A 1 105 ? -31.239 18.355 47.575 1.00 59.75 105 GLU A N 1
ATOM 811 C CA . GLU A 1 105 ? -32.551 18.892 47.922 1.00 59.75 105 GLU A CA 1
ATOM 812 C C . GLU A 1 105 ? -32.670 18.926 49.455 1.00 59.75 105 GLU A C 1
ATOM 814 O O . GLU A 1 105 ? -32.475 17.925 50.150 1.00 59.75 105 GLU A O 1
ATOM 819 N N . SER A 1 106 ? -32.907 20.109 50.010 1.00 63.53 106 SER A N 1
ATOM 820 C CA . SER A 1 106 ? -33.305 20.308 51.403 1.00 63.53 106 SER A CA 1
ATOM 821 C C . SER A 1 106 ? -34.220 21.525 51.428 1.00 63.53 106 SER A C 1
ATOM 823 O O . SER A 1 106 ? -33.752 22.659 51.526 1.00 63.53 106 SER A O 1
ATOM 825 N N . ASP A 1 107 ? -35.511 21.259 51.236 1.00 62.75 107 ASP A N 1
ATOM 826 C CA . ASP A 1 107 ? -36.604 22.200 51.477 1.00 62.75 107 ASP A CA 1
ATOM 827 C C . ASP A 1 107 ? -36.735 22.502 52.984 1.00 62.75 107 ASP A C 1
ATOM 829 O O . ASP A 1 107 ? -36.574 21.596 53.805 1.00 62.75 107 ASP A O 1
ATOM 833 N N . ASP A 1 108 ? -37.011 23.784 53.270 1.00 57.72 108 ASP A N 1
ATOM 834 C CA . ASP A 1 108 ? -37.476 24.461 54.506 1.00 57.72 108 ASP A CA 1
ATOM 835 C C . ASP A 1 108 ? -37.334 23.783 55.891 1.00 57.72 108 ASP A C 1
ATOM 837 O O . ASP A 1 108 ? -38.034 22.786 56.193 1.00 57.72 108 ASP A O 1
#

Solvent-accessible surface area (backbone atoms only — not comp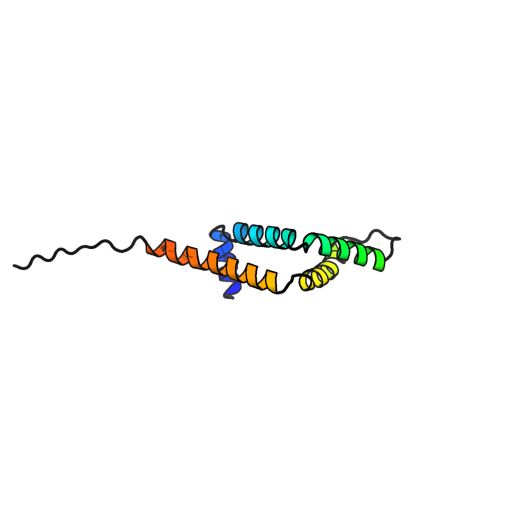arable to full-atom values): 6657 Å² total; per-residue (Å²): 134,58,68,67,60,52,53,53,50,50,32,56,74,74,52,49,46,59,56,53,49,51,53,51,52,51,50,40,50,75,74,42,45,59,58,53,42,52,51,48,48,51,50,56,49,59,75,72,40,91,87,58,93,73,63,66,81,74,46,49,65,60,44,51,57,56,43,63,70,64,60,53,67,69,57,54,52,52,52,52,52,54,50,52,50,58,67,52,54,59,71,55,68,79,64,74,89,75,81,79,88,75,92,74,89,76,83,134

Sequence (108 aa):
MSLSKCIDQYTILTGDRSKIKDIMVNRLIECGWRDEVRLVCRDVLLQRGSSKSIPIEQLIPEVTARARTLVPDAVKKELLM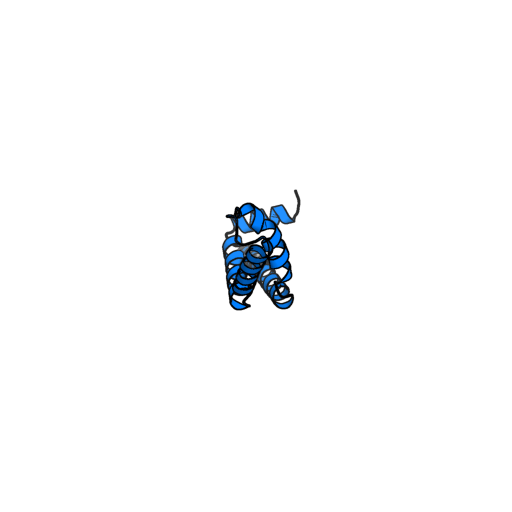KIRSILSQENAEDKADGDGDGDGESDD

Radius of gyration: 23.54 Å; Cα contacts (8 Å, |Δi|>4): 38; chains: 1; bounding box: 58×36×75 Å

InterPro domains:
  IPR018783 Transcription factor, enhancer of yellow 2 [MF_03046] (2-90)
  IPR018783 Transcription factor, enhancer of yellow 2 [PF10163] (7-87)
  IPR018783 Transcription factor, enhancer of yellow 2 [PTHR12514] (2-90)
  IPR038212 Transcription factor EnY2 superfamily [G3DSA:1.10.246.140] (1-92)

Mean predicted aligned error: 11.51 Å

pLDDT: mean 79.07, std 17.24, range [41.5, 97.94]

Nearest PDB structures (foldseek):
  3kik-assembly3_C  TM=8.740E-01  e=4.538E-03  Saccharomyces cerevisiae
  3kjl-assembly3_C  TM=7.925E-01  e=1.375E-01  Saccharomyces cerevisiae
  8iyj-assembly1_V9  TM=2.673E-01  e=6.225E+00  Mus musculus

Foldseek 3Di:
DDPVVVVVVVCVVVVVVVVLVVVLVVLCVVVCLVVVLVVVLVVVCVVVPPPDDDDVVVSCVVSVVVSVVPQDPVSVVVSVVVVVVVVVVVVVVVPPPPDDDDPPDDDD

Secondary structure (DSSP, 8-state):
--HHHHHHHHHHHSSHHHHHHHHHHHHHHHTTHHHHHHHHHHHHHHHT-TTSPPPHHHHHHHHHHHHHHTS-HHHHHHHHHHHHHHHHHHHHHTTSS-----------

Organism: Drosophila busckii (NCBI:txid30019)